Protein AF-Q1ZN55-F1 (afdb_monomer_lite)

Structure (mmCIF, N/CA/C/O backbone):
data_AF-Q1ZN55-F1
#
_entry.id   AF-Q1ZN55-F1
#
loop_
_atom_site.group_PDB
_atom_site.id
_atom_site.type_symbol
_atom_site.label_atom_id
_atom_site.label_alt_id
_atom_site.label_comp_id
_atom_site.label_asym_id
_atom_site.label_entity_id
_atom_site.label_seq_id
_atom_site.pdbx_PDB_ins_code
_atom_site.Cartn_x
_atom_site.Cartn_y
_atom_site.Cartn_z
_atom_site.occupancy
_atom_site.B_iso_or_equiv
_atom_site.auth_seq_id
_atom_site.auth_comp_id
_atom_site.auth_asym_id
_atom_site.auth_atom_id
_atom_site.pdbx_PDB_model_num
ATOM 1 N N . MET A 1 1 ? 12.292 13.136 25.156 1.00 57.78 1 MET A N 1
ATOM 2 C CA . MET A 1 1 ? 11.663 11.941 24.538 1.00 57.78 1 MET A CA 1
ATOM 3 C C . MET A 1 1 ? 10.485 12.242 23.586 1.00 57.78 1 MET A C 1
ATOM 5 O O . MET A 1 1 ? 9.790 11.313 23.214 1.00 57.78 1 MET A O 1
ATOM 9 N N . LYS A 1 2 ? 10.224 13.486 23.136 1.00 60.59 2 LYS A N 1
ATOM 10 C CA . LYS A 1 2 ? 9.078 13.773 22.231 1.00 60.59 2 LYS A CA 1
ATOM 11 C C . LYS A 1 2 ? 9.398 13.646 20.729 1.00 60.59 2 LYS A C 1
ATOM 13 O O . LYS A 1 2 ? 8.495 13.545 19.916 1.00 60.59 2 LYS A O 1
ATOM 18 N N . TYR A 1 3 ? 10.676 13.633 20.363 1.00 61.22 3 TYR A N 1
ATOM 19 C CA . TYR A 1 3 ? 11.150 13.727 18.974 1.00 61.22 3 TYR A CA 1
ATOM 20 C C . TYR A 1 3 ? 11.192 12.378 18.238 1.00 61.22 3 TYR A C 1
ATOM 22 O O . TYR A 1 3 ? 11.003 12.351 17.028 1.00 61.22 3 TYR A O 1
ATOM 30 N N . LEU A 1 4 ? 11.370 11.260 18.954 1.00 62.97 4 LEU A N 1
ATOM 31 C CA . LEU A 1 4 ? 11.354 9.917 18.351 1.00 62.97 4 LEU A CA 1
ATOM 32 C C . LEU A 1 4 ? 9.938 9.484 17.940 1.00 62.97 4 LEU A C 1
ATOM 34 O O . LEU A 1 4 ? 9.773 8.840 16.907 1.00 62.97 4 LEU A O 1
ATOM 38 N N . ASN A 1 5 ? 8.914 9.915 18.689 1.00 67.75 5 ASN A N 1
ATOM 39 C CA . ASN A 1 5 ? 7.522 9.657 18.322 1.00 67.75 5 ASN A CA 1
ATOM 40 C C . ASN A 1 5 ? 7.137 10.344 17.013 1.00 67.75 5 ASN A C 1
ATOM 42 O O . ASN A 1 5 ? 6.414 9.743 16.238 1.00 67.75 5 ASN A O 1
ATOM 46 N N . ASN A 1 6 ? 7.655 11.538 16.711 1.00 76.44 6 ASN A N 1
ATOM 47 C CA . ASN A 1 6 ? 7.294 12.240 15.476 1.00 76.44 6 ASN A CA 1
ATOM 48 C C . ASN A 1 6 ? 7.742 11.508 14.200 1.00 76.44 6 ASN A C 1
ATOM 50 O O . ASN A 1 6 ? 7.068 11.629 13.183 1.00 76.44 6 ASN A O 1
ATOM 54 N N . GLY A 1 7 ? 8.850 10.757 14.237 1.00 77.00 7 GLY A N 1
ATOM 55 C CA . GLY A 1 7 ? 9.323 9.981 13.082 1.00 77.00 7 GLY A CA 1
ATOM 56 C C . GLY A 1 7 ? 8.397 8.806 12.774 1.00 77.00 7 GLY A C 1
ATOM 57 O O . GLY A 1 7 ? 7.845 8.719 11.680 1.00 77.00 7 GLY A O 1
ATOM 58 N N . ILE A 1 8 ? 8.135 7.980 13.792 1.00 75.31 8 ILE A N 1
ATOM 59 C CA . ILE A 1 8 ? 7.162 6.880 13.715 1.00 75.31 8 ILE A CA 1
ATOM 60 C C . ILE A 1 8 ? 5.783 7.436 13.337 1.00 75.31 8 ILE A C 1
ATOM 62 O O . ILE A 1 8 ? 5.080 6.870 12.497 1.00 75.31 8 ILE A O 1
ATOM 66 N N . GLU A 1 9 ? 5.420 8.590 13.911 1.00 76.88 9 GLU A N 1
ATOM 67 C CA . GLU A 1 9 ? 4.124 9.206 13.675 1.00 76.88 9 GLU A CA 1
ATOM 68 C C . GLU A 1 9 ? 3.973 9.676 12.215 1.00 76.88 9 GLU A C 1
ATOM 70 O O . GLU A 1 9 ? 2.930 9.513 11.575 1.00 76.88 9 GLU A O 1
ATOM 75 N N . SER A 1 10 ? 5.046 10.234 11.659 1.00 79.25 10 SER A N 1
ATOM 76 C CA . SER A 1 10 ? 5.114 10.687 10.273 1.00 79.25 10 SER A CA 1
ATOM 77 C C . SER A 1 10 ? 4.990 9.521 9.289 1.00 79.25 10 SER A C 1
ATOM 79 O O . SER A 1 10 ? 4.233 9.618 8.320 1.00 79.25 10 SER A O 1
ATOM 81 N N . ASP A 1 11 ? 5.654 8.396 9.561 1.00 79.31 11 ASP A N 1
ATOM 82 C CA . ASP A 1 11 ? 5.691 7.248 8.648 1.00 79.31 11 ASP A CA 1
ATOM 83 C C . ASP A 1 11 ? 4.312 6.621 8.426 1.00 79.31 11 ASP A C 1
ATOM 85 O O . ASP A 1 11 ? 3.939 6.308 7.290 1.00 79.31 11 ASP A O 1
ATOM 89 N N . HIS A 1 12 ? 3.508 6.511 9.483 1.00 85.19 12 HIS A N 1
ATOM 90 C CA . HIS A 1 12 ? 2.173 5.915 9.406 1.00 85.19 12 HIS A CA 1
ATOM 91 C C . HIS A 1 12 ? 1.033 6.935 9.184 1.00 85.19 12 HIS A C 1
ATOM 93 O O . HIS A 1 12 ? -0.115 6.542 8.959 1.00 85.19 12 HIS A O 1
ATOM 99 N N . SER A 1 13 ? 1.320 8.246 9.203 1.00 88.06 13 SER A N 1
ATOM 100 C CA . SER A 1 13 ? 0.320 9.313 9.007 1.00 88.06 13 SER A CA 1
ATOM 101 C C . SER A 1 13 ? -0.476 9.176 7.691 1.00 88.06 13 SER A C 1
ATOM 103 O O . SER A 1 13 ? -1.707 9.290 7.720 1.00 88.06 13 SER A O 1
ATOM 105 N N . PRO A 1 14 ? 0.148 8.823 6.544 1.00 88.00 14 PRO A N 1
ATOM 106 C CA . PRO A 1 14 ? -0.580 8.602 5.293 1.00 88.00 14 PRO A CA 1
ATOM 107 C C . PRO A 1 14 ? -1.604 7.462 5.372 1.00 88.00 14 PRO A C 1
ATOM 109 O O . PRO A 1 14 ? -2.717 7.600 4.868 1.00 88.00 14 PRO A O 1
ATOM 112 N N . ILE A 1 15 ? -1.247 6.354 6.029 1.00 88.69 15 ILE A N 1
ATOM 113 C CA . ILE A 1 15 ? -2.130 5.191 6.188 1.00 88.69 15 ILE A CA 1
ATOM 114 C C . ILE A 1 15 ? -3.285 5.544 7.127 1.00 88.69 15 ILE A C 1
ATOM 116 O O . ILE A 1 15 ? -4.440 5.291 6.789 1.00 88.69 15 ILE A O 1
ATOM 120 N N . LYS A 1 16 ? -3.006 6.213 8.257 1.00 88.06 16 LYS A N 1
ATOM 121 C CA . LYS A 1 16 ? -4.051 6.708 9.170 1.00 88.06 16 LYS A CA 1
ATOM 122 C C . LYS A 1 16 ? -5.057 7.596 8.438 1.00 88.06 16 LYS A C 1
ATOM 124 O O . LYS A 1 16 ? -6.258 7.405 8.602 1.00 88.06 16 LYS A O 1
ATOM 129 N N . LYS A 1 17 ? -4.586 8.516 7.587 1.00 90.62 17 LYS A N 1
ATOM 130 C CA . LYS A 1 17 ? -5.454 9.405 6.801 1.00 90.62 17 LYS A CA 1
ATOM 131 C C . LYS A 1 17 ? -6.373 8.623 5.858 1.00 90.62 17 LYS A C 1
ATOM 133 O O . LYS A 1 17 ? -7.565 8.907 5.835 1.00 90.62 17 LYS A O 1
ATOM 138 N N . LEU A 1 18 ? -5.845 7.623 5.146 1.00 89.12 18 LEU A N 1
ATOM 139 C CA . LEU A 1 18 ? -6.629 6.761 4.249 1.00 89.12 18 LEU A CA 1
ATOM 140 C C . LEU A 1 18 ? -7.682 5.933 4.994 1.00 89.12 18 LEU A C 1
ATOM 142 O O . LEU A 1 18 ? -8.820 5.815 4.539 1.00 89.12 18 LEU A O 1
ATOM 146 N N . ILE A 1 19 ? -7.331 5.388 6.159 1.00 88.62 19 ILE A N 1
ATOM 147 C CA . ILE A 1 19 ? -8.275 4.656 7.014 1.00 88.62 19 ILE A CA 1
ATOM 148 C C . ILE A 1 19 ? -9.406 5.589 7.458 1.00 88.62 19 ILE A C 1
ATOM 150 O O . ILE A 1 19 ? -10.577 5.225 7.364 1.00 88.62 19 ILE A O 1
ATOM 154 N N . MET A 1 20 ? -9.068 6.812 7.876 1.00 88.69 20 MET A N 1
ATOM 155 C CA . MET A 1 20 ? -10.041 7.814 8.313 1.00 88.69 20 MET A CA 1
ATOM 156 C C . MET A 1 20 ? -10.991 8.225 7.178 1.00 88.69 20 MET A C 1
ATOM 158 O O . MET A 1 20 ? -12.201 8.276 7.385 1.00 88.69 20 MET A O 1
ATOM 162 N N . THR A 1 21 ? -10.474 8.447 5.962 1.00 89.62 21 THR A N 1
ATOM 163 C CA . THR A 1 21 ? -11.301 8.778 4.786 1.00 89.62 21 THR A CA 1
ATOM 164 C C . THR A 1 21 ? -12.180 7.619 4.322 1.00 89.62 21 THR A C 1
ATOM 166 O O . THR A 1 21 ? -13.239 7.856 3.756 1.00 89.62 21 THR A O 1
ATOM 169 N N . THR A 1 22 ? -11.773 6.373 4.578 1.00 86.06 22 THR A N 1
ATOM 170 C CA . THR A 1 22 ? -12.514 5.159 4.176 1.00 86.06 22 THR A CA 1
ATOM 171 C C . THR A 1 22 ? -13.552 4.726 5.229 1.00 86.06 22 THR A C 1
ATOM 173 O O . THR A 1 22 ? -14.163 3.668 5.108 1.00 86.06 22 THR A O 1
ATOM 176 N N . SER A 1 23 ? -13.781 5.542 6.268 1.00 86.25 23 SER A N 1
ATOM 177 C CA . SER A 1 23 ? -14.647 5.218 7.418 1.00 86.25 23 SER A CA 1
ATOM 178 C C . SER A 1 23 ? -14.181 4.002 8.238 1.00 86.25 23 SER A C 1
ATOM 180 O O . SER A 1 23 ? -14.984 3.358 8.911 1.00 86.25 23 SER A O 1
ATOM 182 N N . GLY A 1 24 ? -12.883 3.694 8.217 1.00 86.00 24 GLY A N 1
ATOM 183 C CA . GLY A 1 24 ? -12.294 2.586 8.968 1.00 86.00 24 GLY A CA 1
ATOM 184 C C . GLY A 1 24 ? -12.461 1.208 8.319 1.00 86.00 24 GLY A C 1
ATOM 185 O O . GLY A 1 24 ? -12.837 1.067 7.155 1.00 86.00 24 GLY A O 1
ATOM 186 N N . PHE A 1 25 ? -12.151 0.160 9.086 1.00 85.75 25 PHE A N 1
ATOM 187 C CA . PHE A 1 25 ? -12.282 -1.228 8.639 1.00 85.75 25 PHE A CA 1
ATOM 188 C C . PHE A 1 25 ? -13.646 -1.787 9.042 1.00 85.75 25 PHE A C 1
ATOM 190 O O . PHE A 1 25 ? -13.928 -1.951 10.226 1.00 85.75 25 PHE A O 1
ATOM 197 N N . LYS A 1 26 ? -14.481 -2.142 8.060 1.00 84.12 26 LYS A N 1
ATOM 198 C CA . LYS A 1 26 ? -15.796 -2.762 8.317 1.00 84.12 26 LYS A CA 1
ATOM 199 C C . LYS A 1 26 ? -15.693 -4.177 8.899 1.00 84.12 26 LYS A C 1
ATOM 201 O O . LYS A 1 26 ? -16.610 -4.636 9.566 1.00 84.12 26 LYS A O 1
ATOM 206 N N . VAL A 1 27 ? -14.591 -4.878 8.622 1.00 86.44 27 VAL A N 1
ATOM 207 C CA . VAL A 1 27 ? -14.326 -6.248 9.082 1.00 86.44 27 VAL A CA 1
ATOM 208 C C . VAL A 1 27 ? -12.873 -6.341 9.530 1.00 86.44 27 VAL A C 1
ATOM 210 O O . VAL A 1 27 ? -11.967 -6.172 8.714 1.00 86.44 27 VAL A O 1
ATOM 213 N N . GLN A 1 28 ? -12.640 -6.668 10.803 1.00 83.00 28 GLN A N 1
ATOM 214 C CA . GLN A 1 28 ? -11.292 -6.751 11.380 1.00 83.00 28 GLN A CA 1
ATOM 215 C C . GLN A 1 28 ? -10.395 -7.755 10.641 1.00 83.00 28 GLN A C 1
ATOM 217 O O . GLN A 1 28 ? -9.239 -7.455 10.363 1.00 83.00 28 GLN A O 1
ATOM 222 N N . LYS A 1 29 ? -10.945 -8.909 10.236 1.00 86.75 29 LYS A N 1
ATOM 223 C CA . LYS A 1 29 ? -10.212 -9.946 9.486 1.00 86.75 29 LYS A CA 1
ATOM 224 C C . LYS A 1 29 ? -9.630 -9.445 8.154 1.00 86.75 29 LYS A C 1
ATOM 226 O O . LYS A 1 29 ? -8.633 -9.986 7.708 1.00 86.75 29 LYS A O 1
ATOM 231 N N . ARG A 1 30 ? -10.227 -8.415 7.540 1.00 85.19 30 ARG A N 1
ATOM 232 C CA . ARG A 1 30 ? -9.778 -7.825 6.262 1.00 85.19 30 ARG A CA 1
ATOM 233 C C . ARG A 1 30 ? -8.949 -6.551 6.439 1.00 85.19 30 ARG A C 1
ATOM 235 O O . ARG A 1 30 ? -8.528 -5.948 5.453 1.00 85.19 30 ARG A O 1
ATOM 242 N N . ALA A 1 31 ? -8.742 -6.106 7.681 1.00 87.56 31 ALA A N 1
ATOM 243 C CA . ALA A 1 31 ? -7.986 -4.890 7.962 1.00 87.56 31 ALA A CA 1
ATOM 244 C C . ALA A 1 31 ? -6.540 -5.015 7.471 1.00 87.56 31 ALA A C 1
ATOM 246 O O . ALA A 1 31 ? -6.025 -4.089 6.851 1.00 87.56 31 ALA A O 1
ATOM 247 N N . TRP A 1 32 ? -5.927 -6.185 7.681 1.00 86.88 32 TRP A N 1
ATOM 248 C CA . TRP A 1 32 ? -4.571 -6.471 7.221 1.00 86.88 32 TRP A CA 1
ATOM 249 C C . TRP A 1 32 ? -4.447 -6.379 5.697 1.00 86.88 32 TRP A C 1
ATOM 251 O O . TRP A 1 32 ? -3.638 -5.599 5.203 1.00 86.88 32 TRP A O 1
ATOM 261 N N . ASP A 1 33 ? -5.320 -7.072 4.960 1.00 86.31 33 ASP A N 1
ATOM 262 C CA . ASP A 1 33 ? -5.335 -7.046 3.490 1.00 86.31 33 ASP A CA 1
ATOM 263 C C . ASP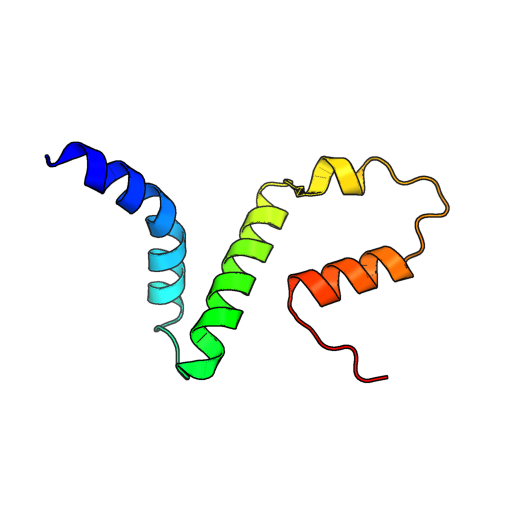 A 1 33 ? -5.550 -5.625 2.949 1.00 86.31 33 ASP A C 1
ATOM 265 O O . ASP A 1 33 ? -4.929 -5.212 1.973 1.00 86.31 33 ASP A O 1
ATOM 269 N N . THR A 1 34 ? -6.391 -4.834 3.624 1.00 86.69 34 THR A N 1
ATOM 270 C CA . THR A 1 34 ? -6.647 -3.435 3.251 1.00 86.69 34 THR A CA 1
ATOM 271 C C . THR A 1 34 ? -5.410 -2.558 3.464 1.00 86.69 34 THR A C 1
ATOM 273 O O . THR A 1 34 ? -5.069 -1.758 2.593 1.00 86.69 34 THR A O 1
ATOM 276 N N . ILE A 1 35 ? -4.714 -2.707 4.598 1.00 88.50 35 ILE A N 1
ATOM 277 C CA . ILE A 1 35 ? -3.463 -1.985 4.880 1.00 88.50 35 ILE A CA 1
ATOM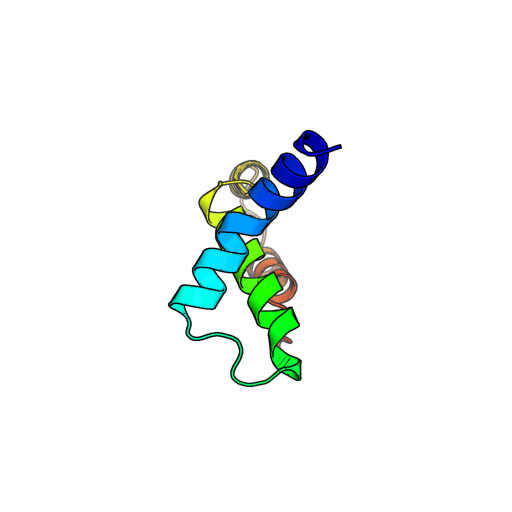 278 C C . ILE A 1 35 ? -2.397 -2.356 3.842 1.00 88.50 35 ILE A C 1
ATOM 280 O O . ILE A 1 35 ? -1.779 -1.463 3.264 1.00 88.50 35 ILE A O 1
ATOM 284 N N . GLN A 1 36 ? -2.235 -3.650 3.550 1.00 87.00 36 GLN A N 1
ATOM 285 C CA . GLN A 1 36 ? -1.305 -4.139 2.528 1.00 87.00 36 GLN A CA 1
ATOM 286 C C . GLN A 1 36 ? -1.651 -3.609 1.129 1.00 87.00 36 GLN A C 1
ATOM 288 O O . GLN A 1 36 ? -0.763 -3.189 0.384 1.00 87.00 36 GLN A O 1
ATOM 293 N N . GLY A 1 37 ? -2.938 -3.532 0.784 1.00 87.62 37 GLY A N 1
ATOM 294 C CA . GLY A 1 37 ? -3.404 -2.913 -0.457 1.00 87.62 37 GLY A CA 1
ATOM 295 C C . GLY A 1 37 ? -3.056 -1.423 -0.550 1.00 87.62 37 GLY A C 1
ATOM 296 O O . GLY A 1 37 ? -2.562 -0.970 -1.584 1.00 87.62 37 GLY A O 1
ATOM 297 N N . PHE A 1 38 ? -3.247 -0.654 0.529 1.00 88.25 38 PHE A N 1
ATOM 298 C CA . PHE A 1 38 ? -2.872 0.766 0.572 1.00 88.25 38 PHE A CA 1
ATOM 299 C C . PHE A 1 38 ? -1.369 0.983 0.398 1.00 88.25 38 PHE A C 1
ATOM 301 O O . PHE A 1 38 ? -0.963 1.892 -0.333 1.00 88.25 38 PHE A O 1
ATOM 308 N N . GLU A 1 39 ? -0.536 0.157 1.030 1.00 88.19 39 GLU A N 1
ATOM 309 C CA . GLU A 1 39 ? 0.912 0.217 0.838 1.00 88.19 39 GLU A CA 1
ATOM 310 C C . GLU A 1 39 ? 1.297 -0.131 -0.597 1.00 88.19 39 GLU A C 1
ATOM 312 O O . GLU A 1 39 ? 2.000 0.650 -1.237 1.00 88.19 39 GLU A O 1
ATOM 317 N N . SER A 1 40 ? 0.753 -1.216 -1.144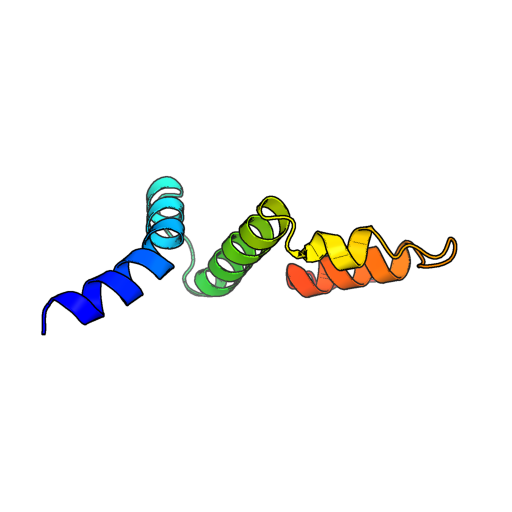 1.00 87.75 40 SER A N 1
ATOM 318 C CA . SER A 1 40 ? 1.014 -1.664 -2.516 1.00 87.75 40 SER A CA 1
ATOM 319 C C . SER A 1 40 ? 0.702 -0.582 -3.554 1.00 87.75 40 SER A C 1
ATOM 321 O O . SER A 1 40 ? 1.540 -0.256 -4.399 1.00 87.75 40 SER A O 1
ATOM 323 N N . VAL A 1 41 ? -0.467 0.060 -3.450 1.00 87.69 41 VAL A N 1
ATOM 324 C CA . VAL A 1 41 ? -0.853 1.183 -4.323 1.00 87.69 41 VAL A CA 1
ATOM 325 C C . VAL A 1 41 ? 0.085 2.377 -4.139 1.00 87.69 41 VAL A C 1
ATOM 327 O O . VAL A 1 41 ? 0.479 3.023 -5.112 1.00 87.69 41 VAL A O 1
ATOM 330 N N . ARG A 1 42 ? 0.505 2.676 -2.907 1.00 88.62 42 ARG A N 1
ATOM 331 C CA . ARG A 1 42 ? 1.454 3.764 -2.636 1.00 88.62 42 ARG A CA 1
ATOM 332 C C . ARG A 1 42 ? 2.833 3.489 -3.240 1.00 88.62 42 ARG A C 1
ATOM 334 O O . ARG A 1 42 ? 3.443 4.417 -3.768 1.00 88.62 42 ARG A O 1
ATOM 341 N N . MET A 1 43 ? 3.324 2.253 -3.179 1.00 87.38 43 MET A N 1
ATOM 342 C CA . MET A 1 43 ? 4.592 1.840 -3.793 1.00 87.38 43 MET A CA 1
ATOM 343 C C . MET A 1 43 ? 4.541 1.977 -5.323 1.00 87.38 43 MET A C 1
ATOM 345 O O . MET A 1 43 ? 5.484 2.495 -5.928 1.00 87.38 43 MET A O 1
ATOM 349 N N . LEU A 1 44 ? 3.410 1.599 -5.935 1.00 86.50 44 LEU A N 1
ATOM 350 C CA . LEU A 1 44 ? 3.139 1.790 -7.364 1.00 86.50 44 LEU A CA 1
ATOM 351 C C . LEU A 1 44 ? 3.141 3.274 -7.747 1.00 86.50 44 LEU A C 1
ATOM 353 O O . LEU A 1 44 ? 3.890 3.669 -8.638 1.00 86.50 44 LEU A O 1
ATOM 357 N N . ASN A 1 45 ? 2.395 4.111 -7.023 1.00 87.62 45 ASN A N 1
ATOM 358 C CA . ASN A 1 45 ? 2.321 5.554 -7.282 1.00 87.62 45 ASN A CA 1
ATOM 359 C C . ASN A 1 45 ? 3.671 6.267 -7.109 1.00 87.62 45 ASN A C 1
ATOM 361 O O . ASN A 1 45 ? 3.942 7.253 -7.787 1.00 87.62 45 ASN A O 1
ATOM 365 N N . LYS A 1 46 ? 4.539 5.768 -6.220 1.00 89.50 46 LYS A N 1
ATOM 366 C CA . LYS A 1 46 ? 5.911 6.272 -6.050 1.00 89.50 46 LYS A CA 1
ATOM 367 C C . LYS A 1 46 ? 6.875 5.813 -7.148 1.00 89.50 46 LYS A C 1
ATOM 369 O O . LYS A 1 46 ? 8.033 6.219 -7.133 1.00 89.50 46 LYS A O 1
ATOM 374 N N . GLY A 1 47 ? 6.443 4.941 -8.059 1.00 87.12 47 GLY A N 1
ATOM 375 C CA . GLY A 1 47 ? 7.305 4.376 -9.091 1.00 87.12 47 GLY A CA 1
ATOM 376 C C . GLY A 1 47 ? 8.412 3.485 -8.526 1.00 87.12 47 GLY A C 1
ATOM 377 O O . GLY A 1 47 ? 9.441 3.311 -9.177 1.00 87.12 47 GLY A O 1
ATOM 378 N N . GLN A 1 48 ? 8.226 2.903 -7.334 1.00 87.12 48 GLN A N 1
ATOM 379 C CA . GLN A 1 48 ? 9.233 2.025 -6.721 1.00 87.12 48 GLN A CA 1
ATOM 380 C C . GLN A 1 48 ? 9.483 0.765 -7.558 1.00 87.12 48 GLN A C 1
ATOM 382 O O . GLN A 1 48 ? 10.587 0.234 -7.554 1.00 87.12 48 GLN A O 1
ATOM 387 N N . PHE A 1 49 ? 8.499 0.350 -8.356 1.00 80.81 49 PHE A N 1
ATOM 388 C CA . PHE A 1 49 ? 8.626 -0.738 -9.330 1.00 80.81 49 PHE A CA 1
ATOM 389 C C . PHE A 1 49 ? 9.178 -0.279 -10.691 1.00 80.81 49 PHE A C 1
ATOM 391 O O . PHE A 1 49 ? 9.218 -1.049 -11.646 1.00 80.81 49 PHE A O 1
ATOM 398 N N . GLY A 1 50 ? 9.625 0.975 -10.809 1.00 76.94 50 GLY A N 1
ATOM 399 C CA . GLY A 1 50 ? 10.120 1.542 -12.061 1.00 76.94 50 GLY A CA 1
ATOM 400 C C . GLY A 1 50 ? 11.394 0.872 -12.582 1.00 76.94 50 GLY A C 1
ATOM 401 O O . GLY A 1 50 ? 11.596 0.834 -13.789 1.00 76.94 50 GLY A O 1
ATOM 402 N N . PHE A 1 51 ? 12.253 0.325 -11.712 1.00 73.50 51 PHE A N 1
ATOM 403 C CA . PHE A 1 51 ? 13.406 -0.475 -12.158 1.00 73.50 51 PHE A CA 1
ATOM 404 C C . PHE A 1 51 ? 12.946 -1.755 -12.872 1.00 73.50 51 PHE A C 1
ATOM 406 O O . PHE A 1 51 ? 13.492 -2.121 -13.905 1.00 73.50 51 PHE A O 1
ATOM 413 N N . TRP A 1 52 ? 11.881 -2.374 -12.367 1.00 68.56 52 TRP A N 1
ATOM 414 C CA . TRP A 1 52 ? 11.325 -3.613 -12.890 1.00 68.56 52 TRP A CA 1
ATOM 415 C C . TRP A 1 52 ? 10.533 -3.400 -14.189 1.00 68.56 52 TRP A C 1
ATOM 417 O O . TRP A 1 52 ? 10.657 -4.178 -15.125 1.00 68.56 52 TRP A O 1
ATOM 427 N N . LEU A 1 53 ? 9.791 -2.291 -14.299 1.00 65.38 53 LEU A N 1
ATOM 428 C CA . LEU A 1 53 ? 9.072 -1.914 -15.526 1.00 65.38 53 LEU A CA 1
ATOM 429 C C . LEU A 1 53 ? 10.000 -1.524 -16.692 1.00 65.38 53 LEU A C 1
ATOM 431 O O . LEU A 1 53 ? 9.575 -1.581 -17.842 1.00 65.38 53 LEU A O 1
ATOM 435 N N . ARG A 1 54 ? 11.236 -1.088 -16.409 1.00 66.25 54 ARG A N 1
ATOM 436 C CA . ARG A 1 54 ? 12.182 -0.577 -17.421 1.00 66.25 54 ARG A CA 1
ATOM 437 C C . ARG A 1 54 ? 13.106 -1.639 -18.016 1.00 66.25 54 ARG A C 1
ATOM 439 O O . ARG A 1 54 ? 13.559 -1.451 -19.139 1.00 66.25 54 ARG A O 1
ATOM 446 N N . HIS A 1 55 ? 13.366 -2.737 -17.309 1.00 60.88 55 HIS A N 1
ATOM 447 C CA . HIS A 1 55 ? 14.209 -3.842 -17.787 1.00 60.88 55 HIS A CA 1
ATOM 448 C C . HIS A 1 55 ? 13.413 -4.910 -18.556 1.00 60.88 55 HIS A C 1
ATOM 450 O O . HIS A 1 55 ? 13.683 -6.100 -18.434 1.00 60.88 55 HIS A O 1
ATOM 456 N N . ASP A 1 56 ? 12.428 -4.487 -19.350 1.00 55.12 56 ASP A N 1
ATOM 457 C CA . ASP A 1 56 ? 11.612 -5.391 -20.163 1.00 55.12 56 ASP A CA 1
ATOM 458 C C . ASP A 1 56 ? 12.452 -5.904 -21.348 1.00 55.12 56 ASP A C 1
ATOM 460 O O . ASP A 1 56 ? 12.504 -5.307 -22.427 1.00 55.12 56 ASP A O 1
ATOM 464 N N . GLU A 1 57 ? 13.150 -7.021 -21.154 1.00 60.66 57 GLU A N 1
ATOM 465 C CA . GLU A 1 57 ? 13.486 -7.886 -22.279 1.00 60.66 57 GLU A CA 1
ATOM 466 C C . GLU A 1 57 ? 12.162 -8.283 -22.942 1.00 60.66 57 GLU A C 1
ATOM 468 O O . GLU A 1 57 ? 11.185 -8.564 -22.259 1.00 60.66 57 GLU A O 1
ATOM 473 N N . ARG A 1 58 ? 12.075 -8.303 -24.277 1.00 56.84 58 ARG A N 1
ATOM 474 C CA . ARG A 1 58 ? 10.805 -8.491 -25.025 1.00 56.84 58 ARG A CA 1
ATOM 475 C C . ARG A 1 58 ? 10.029 -9.790 -24.697 1.00 56.84 58 ARG A C 1
ATOM 477 O O . ARG A 1 58 ? 8.982 -10.030 -25.292 1.00 56.84 58 ARG A O 1
ATOM 484 N N . GLN A 1 59 ? 10.551 -10.628 -23.802 1.00 53.75 59 GLN A N 1
ATOM 485 C CA . GLN A 1 59 ? 10.036 -11.929 -23.395 1.00 53.75 59 GLN A CA 1
ATOM 486 C C . GLN A 1 59 ? 9.609 -12.028 -21.921 1.00 53.75 59 GLN A C 1
ATOM 488 O O . GLN A 1 59 ? 9.161 -13.106 -21.541 1.00 53.75 59 GLN A O 1
ATOM 493 N N . THR A 1 60 ? 9.692 -10.979 -21.090 1.00 56.56 60 THR A N 1
ATOM 494 C CA . THR A 1 60 ? 9.076 -10.990 -19.745 1.00 56.56 60 THR A CA 1
ATOM 495 C C . THR A 1 60 ? 7.566 -11.143 -19.912 1.00 56.56 60 THR A C 1
ATOM 497 O O . THR A 1 60 ? 6.821 -10.205 -20.203 1.00 56.56 60 THR A O 1
ATOM 500 N N . LEU A 1 61 ? 7.129 -12.402 -19.844 1.00 64.88 61 LEU A N 1
ATOM 501 C CA . LEU A 1 61 ? 5.798 -12.851 -20.208 1.00 64.88 61 LEU A CA 1
ATOM 502 C C . LEU A 1 61 ? 4.781 -12.064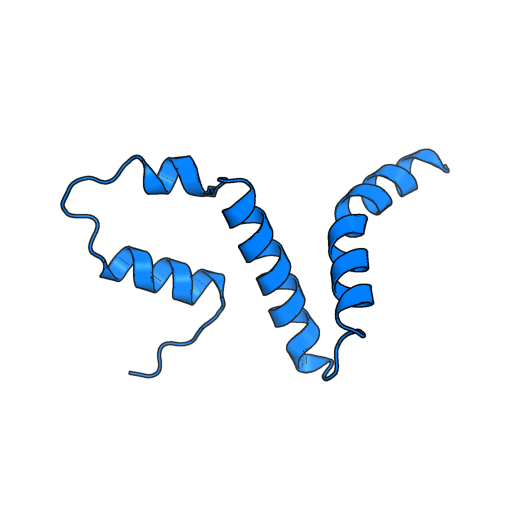 -19.386 1.00 64.88 61 LEU A C 1
ATOM 504 O O . LEU A 1 61 ? 4.912 -11.939 -18.171 1.00 64.88 61 LEU A O 1
ATOM 508 N N . VAL A 1 62 ? 3.697 -11.623 -20.024 1.00 67.88 62 VAL A N 1
ATOM 509 C CA . VAL A 1 62 ? 2.495 -11.082 -19.357 1.00 67.88 62 VAL A CA 1
ATOM 510 C C . VAL A 1 62 ? 2.097 -11.926 -18.128 1.00 67.88 62 VAL A C 1
ATOM 512 O O . VAL A 1 62 ? 1.600 -11.393 -17.138 1.00 67.88 62 VAL A O 1
ATOM 515 N N . ARG A 1 63 ? 2.409 -13.230 -18.155 1.00 70.62 63 ARG A N 1
ATOM 516 C CA . ARG A 1 63 ? 2.309 -14.169 -17.032 1.00 70.62 63 ARG A CA 1
ATOM 517 C C . ARG A 1 63 ? 3.086 -13.750 -15.779 1.00 70.62 63 ARG A C 1
ATOM 519 O O . ARG A 1 63 ? 2.496 -13.757 -14.706 1.00 70.62 63 ARG A O 1
ATOM 526 N N . GLU A 1 64 ? 4.348 -13.349 -15.875 1.00 75.94 64 GLU A N 1
ATOM 527 C CA . GLU A 1 64 ? 5.157 -12.933 -14.717 1.00 75.94 64 GLU A CA 1
ATOM 528 C C . GLU A 1 64 ? 4.639 -11.628 -14.109 1.00 75.94 64 GLU A C 1
ATOM 530 O O . GLU A 1 64 ? 4.516 -11.512 -12.890 1.00 75.94 64 GLU A O 1
ATOM 535 N N . ARG A 1 65 ? 4.218 -10.685 -14.964 1.00 76.06 65 ARG A N 1
ATOM 536 C CA . ARG A 1 65 ? 3.486 -9.473 -14.559 1.00 76.06 65 ARG A CA 1
ATOM 537 C C . ARG A 1 65 ? 2.202 -9.792 -13.822 1.00 76.06 65 ARG A C 1
ATOM 539 O O . ARG A 1 65 ? 1.971 -9.251 -12.743 1.00 76.06 65 ARG A O 1
ATOM 546 N N . SER A 1 66 ? 1.398 -10.696 -14.368 1.00 78.12 66 SER A N 1
ATOM 547 C CA . SER A 1 66 ? 0.154 -11.110 -13.729 1.00 78.12 66 SER A CA 1
ATOM 548 C C . SER A 1 66 ? 0.415 -11.792 -12.384 1.00 78.12 66 SER A C 1
ATOM 550 O O . SER A 1 66 ? -0.204 -11.428 -11.392 1.00 78.12 66 SER A O 1
ATOM 552 N N . ALA A 1 67 ? 1.401 -12.690 -12.306 1.00 81.38 67 ALA A N 1
ATOM 553 C CA . ALA A 1 67 ? 1.757 -13.400 -11.083 1.00 81.38 67 ALA A CA 1
ATOM 554 C C . ALA A 1 67 ? 2.275 -12.449 -9.997 1.00 81.38 67 ALA A C 1
ATOM 556 O O . ALA A 1 67 ? 1.928 -12.597 -8.827 1.00 81.38 67 ALA A O 1
ATOM 557 N N . PHE A 1 68 ? 3.062 -11.442 -10.381 1.00 79.81 68 PHE A N 1
ATOM 558 C CA . PHE A 1 68 ? 3.531 -10.406 -9.470 1.00 79.81 68 PHE A CA 1
ATOM 559 C C . PHE A 1 68 ? 2.372 -9.588 -8.894 1.00 79.81 68 PHE A C 1
ATOM 561 O O . PHE A 1 68 ? 2.290 -9.439 -7.679 1.00 79.81 68 PHE A O 1
ATOM 568 N N . ILE A 1 69 ? 1.459 -9.094 -9.737 1.00 81.06 69 ILE A N 1
ATOM 569 C CA . ILE A 1 69 ? 0.296 -8.317 -9.283 1.00 81.06 69 ILE A CA 1
ATOM 570 C C . ILE A 1 69 ? -0.611 -9.167 -8.390 1.00 81.06 69 ILE A C 1
ATOM 572 O O . ILE A 1 69 ? -1.052 -8.697 -7.343 1.00 81.06 69 ILE A O 1
ATOM 576 N N . HIS A 1 70 ? -0.830 -10.432 -8.741 1.00 83.75 70 HIS A N 1
ATOM 577 C CA . HIS A 1 70 ? -1.596 -11.353 -7.907 1.00 83.75 70 HIS A CA 1
ATOM 578 C C . HIS A 1 70 ? -0.936 -11.580 -6.546 1.00 83.75 70 HIS A C 1
ATOM 580 O O . HIS A 1 70 ? -1.604 -11.479 -5.523 1.00 83.75 70 HIS A O 1
ATOM 586 N N . ARG A 1 71 ? 0.387 -11.768 -6.503 1.00 81.81 71 ARG A N 1
ATOM 587 C CA . ARG A 1 71 ? 1.134 -11.884 -5.244 1.00 81.81 71 ARG A CA 1
ATOM 588 C C . ARG A 1 71 ? 1.114 -10.590 -4.428 1.00 81.81 71 ARG A C 1
ATOM 590 O O . ARG A 1 71 ? 0.993 -10.652 -3.211 1.00 81.81 71 ARG A O 1
ATOM 597 N N . LEU A 1 72 ? 1.220 -9.435 -5.085 1.00 80.75 72 LEU A N 1
ATOM 598 C CA . LEU A 1 72 ? 1.233 -8.116 -4.447 1.00 80.75 72 LEU A CA 1
ATOM 599 C C . LEU A 1 72 ? -0.091 -7.821 -3.734 1.00 80.75 72 LEU A C 1
ATOM 601 O O . LEU A 1 72 ? -0.093 -7.308 -2.621 1.00 80.75 72 LEU A O 1
ATOM 605 N N . PHE A 1 73 ? -1.212 -8.170 -4.361 1.00 82.25 73 PHE A N 1
ATOM 606 C CA . PHE A 1 73 ? -2.545 -7.954 -3.798 1.00 82.25 73 PHE A CA 1
ATOM 607 C C . PHE A 1 73 ? -3.112 -9.183 -3.077 1.00 82.25 73 PHE A C 1
ATOM 609 O O . PHE A 1 73 ? -4.284 -9.172 -2.706 1.00 82.25 73 PHE A O 1
ATOM 616 N N . ASN A 1 74 ? -2.295 -10.226 -2.881 1.00 75.69 74 ASN A N 1
ATOM 617 C CA . ASN A 1 74 ? -2.704 -11.510 -2.309 1.00 75.69 74 ASN A CA 1
ATOM 618 C C . ASN A 1 74 ? -4.002 -12.055 -2.946 1.00 75.69 74 ASN A C 1
ATOM 620 O O . ASN A 1 74 ? -4.914 -12.519 -2.264 1.00 75.69 74 ASN A O 1
ATOM 624 N N . ILE A 1 75 ? -4.106 -11.920 -4.270 1.00 74.06 75 ILE A N 1
ATOM 625 C CA . ILE A 1 75 ? -5.223 -12.413 -5.070 1.00 74.06 75 ILE A CA 1
ATOM 626 C C . ILE A 1 75 ? -4.868 -13.849 -5.444 1.00 74.06 75 ILE A C 1
ATOM 628 O O . ILE A 1 75 ? -4.084 -14.075 -6.367 1.00 74.06 75 ILE A O 1
ATOM 632 N N . ASP A 1 76 ? -5.415 -14.817 -4.714 1.00 60.53 76 ASP A N 1
ATOM 633 C CA . ASP A 1 76 ? -5.305 -16.222 -5.095 1.00 60.53 76 ASP A CA 1
ATOM 634 C C . ASP A 1 76 ? -5.983 -16.409 -6.458 1.00 60.53 76 ASP A C 1
ATOM 636 O O . ASP A 1 76 ? -7.188 -16.189 -6.614 1.00 60.53 76 ASP A O 1
ATOM 640 N N . ILE A 1 77 ? -5.200 -16.779 -7.474 1.00 54.09 77 ILE A N 1
ATOM 641 C CA . ILE A 1 77 ? -5.736 -17.148 -8.783 1.00 54.09 77 ILE A CA 1
ATOM 642 C C . ILE A 1 77 ? -6.428 -18.497 -8.604 1.00 54.09 77 ILE A C 1
ATOM 644 O O . ILE A 1 77 ? -5.773 -19.538 -8.580 1.00 54.09 77 ILE A O 1
ATOM 648 N N . ILE A 1 78 ? -7.749 -18.483 -8.459 1.00 47.88 78 ILE A N 1
ATOM 649 C CA . ILE A 1 78 ? -8.559 -19.684 -8.644 1.00 47.88 78 ILE A CA 1
ATOM 650 C C . ILE A 1 78 ? -8.551 -19.952 -10.156 1.00 47.88 78 ILE A C 1
ATOM 652 O O . ILE A 1 78 ? 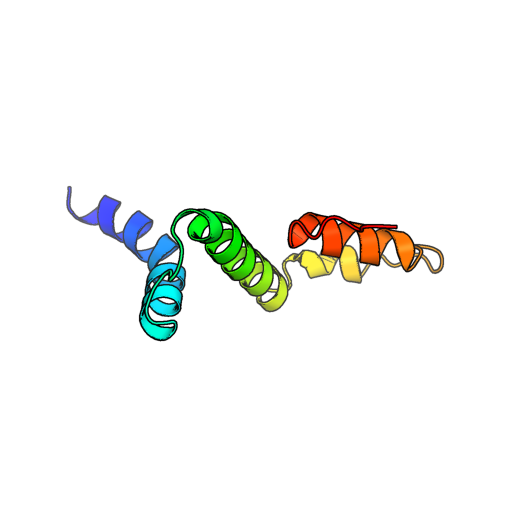-9.226 -19.246 -10.905 1.00 47.88 78 ILE A O 1
ATOM 656 N N . PHE A 1 79 ? -7.711 -20.891 -10.598 1.00 46.06 79 PHE A N 1
ATOM 657 C CA . PHE A 1 79 ? -7.844 -21.532 -11.909 1.00 46.06 79 PHE A CA 1
ATOM 658 C C . PHE A 1 79 ? -8.896 -22.638 -11.838 1.00 46.06 79 PHE A C 1
ATOM 660 O O . PHE A 1 79 ? -8.923 -23.349 -10.807 1.00 46.06 79 PHE A O 1
#

Radius of gyration: 16.62 Å; chains: 1; bounding box: 30×35×50 Å

O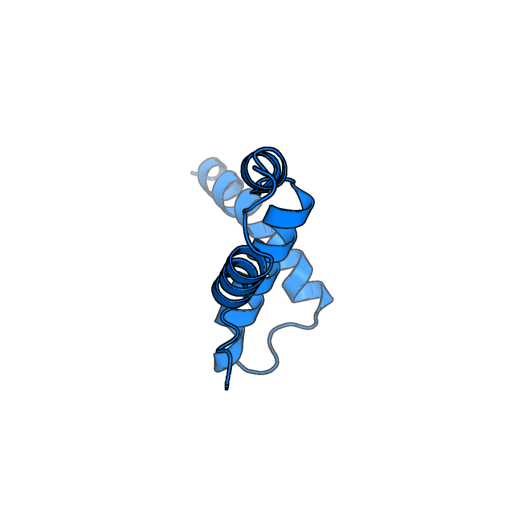rganism: Photobacterium angustum (strain S14 / CCUG 15956) (NCBI:txid314292)

InterPro domains:
  IPR032874 DDE domain [PF13610] (2-48)

Sequence (79 aa):
MKYLNNGIESDHSPIKKLIMTTSGFKVQKRAWDTIQGFESVRMLNKGQFGFWLRHDERQTLVRERSAFIHRLFNIDIIF

Foldseek 3Di:
DPVVVVVVCVVCVVVVVVCVVVVHDPDPVCNVLVSLVVVLVVCVVVCVCVVVVPPDPVPPDVVVVVVVVCVSSVPPPPD

pLDDT: mean 77.76, std 11.75, range [46.06, 90.62]

Secondary structure (DSSP, 8-state):
--HHHHHHHHHHHHHHHHHHHTTS-S-GGGHHHHHHHHHHHHHHHTTTTHHHHH---TTS-HHHHHHHHHHHTT-----